Protein AF-A0A6S7JW34-F1 (afdb_monomer_lite)

Radius of gyration: 23.97 Å; chains: 1; bounding box: 71×21×59 Å

Structure (mmCIF, N/CA/C/O backbone):
data_AF-A0A6S7JW34-F1
#
_entry.id   AF-A0A6S7JW34-F1
#
loop_
_atom_site.group_PDB
_atom_site.id
_atom_site.type_symbol
_atom_site.label_atom_id
_atom_site.label_alt_id
_atom_site.label_comp_id
_atom_site.label_asym_id
_atom_site.label_entity_id
_atom_site.label_seq_id
_atom_site.pdbx_PDB_ins_code
_atom_site.Cartn_x
_atom_site.Cartn_y
_atom_site.Cartn_z
_atom_site.occupancy
_atom_site.B_iso_or_equiv
_atom_site.auth_seq_id
_atom_site.auth_comp_id
_atom_site.auth_asym_id
_atom_site.auth_atom_id
_atom_site.pdbx_PDB_model_num
ATOM 1 N N . MET A 1 1 ? -1.334 -1.371 9.160 1.00 90.12 1 MET A N 1
ATOM 2 C CA . MET A 1 1 ? -0.553 -2.193 8.204 1.00 90.12 1 MET A CA 1
ATOM 3 C C . MET A 1 1 ? -1.194 -2.102 6.829 1.00 90.12 1 MET A C 1
ATOM 5 O O . MET A 1 1 ? -2.414 -2.113 6.741 1.00 90.12 1 MET A O 1
ATOM 9 N N . LEU A 1 2 ? -0.373 -2.019 5.786 1.00 93.88 2 LEU A N 1
ATOM 10 C CA . LEU A 1 2 ? -0.777 -2.019 4.384 1.00 93.88 2 LEU A CA 1
ATOM 11 C C . LEU A 1 2 ? -0.103 -3.203 3.688 1.00 93.88 2 LEU A C 1
ATOM 13 O O . LEU A 1 2 ? 1.089 -3.439 3.917 1.00 93.88 2 LEU A O 1
ATOM 17 N N . ARG A 1 3 ? -0.833 -3.949 2.858 1.00 94.56 3 ARG A N 1
ATOM 18 C CA . ARG A 1 3 ? -0.273 -5.091 2.132 1.00 94.56 3 ARG A CA 1
ATOM 19 C C . ARG A 1 3 ? -0.823 -5.210 0.712 1.00 94.56 3 ARG A C 1
ATOM 21 O O . ARG A 1 3 ? -2.025 -5.143 0.513 1.00 94.56 3 ARG A O 1
ATOM 28 N N . VAL A 1 4 ? 0.059 -5.456 -0.253 1.00 94.88 4 VAL A N 1
ATOM 29 C CA . VAL A 1 4 ? -0.261 -5.782 -1.649 1.00 94.88 4 VAL A CA 1
ATOM 30 C C . VAL A 1 4 ? 0.515 -7.039 -2.028 1.00 94.88 4 VAL A C 1
ATOM 32 O O . VAL A 1 4 ? 1.732 -6.999 -2.176 1.00 94.88 4 VAL A O 1
ATOM 35 N N . ARG A 1 5 ? -0.159 -8.187 -2.154 1.00 90.62 5 ARG A N 1
ATOM 36 C CA . ARG A 1 5 ? 0.526 -9.489 -2.315 1.00 90.62 5 ARG A CA 1
ATOM 37 C C . ARG A 1 5 ? 1.302 -9.633 -3.623 1.00 90.62 5 ARG A C 1
ATOM 39 O O . ARG A 1 5 ? 2.277 -10.372 -3.657 1.00 90.62 5 ARG A O 1
ATOM 46 N N . SER A 1 6 ? 0.860 -8.955 -4.677 1.00 89.19 6 SER A N 1
ATOM 47 C CA . SER A 1 6 ? 1.497 -8.967 -5.997 1.00 89.19 6 SER A CA 1
ATOM 48 C C . SER A 1 6 ? 2.767 -8.114 -6.069 1.00 89.19 6 SER A C 1
ATOM 50 O O . SER A 1 6 ? 3.511 -8.228 -7.041 1.00 89.19 6 SER A O 1
ATOM 52 N N . SER A 1 7 ? 3.014 -7.271 -5.064 1.00 91.31 7 SER A N 1
ATOM 53 C CA . SER A 1 7 ? 4.083 -6.277 -5.067 1.00 91.31 7 SER A CA 1
ATOM 54 C C . SER A 1 7 ? 5.370 -6.819 -4.430 1.00 91.31 7 SER A C 1
ATOM 56 O O . SER A 1 7 ? 5.283 -7.511 -3.416 1.00 91.31 7 SER A O 1
ATOM 58 N N . PRO A 1 8 ? 6.573 -6.490 -4.943 1.00 88.25 8 PRO A N 1
ATOM 59 C CA . PRO A 1 8 ? 7.836 -6.896 -4.319 1.00 88.25 8 PRO A CA 1
ATOM 60 C C . PRO A 1 8 ? 7.998 -6.321 -2.906 1.00 88.25 8 PRO A C 1
ATOM 62 O O . PRO A 1 8 ? 8.482 -7.003 -2.005 1.00 88.25 8 PRO A O 1
ATOM 65 N N . ASN A 1 9 ? 7.517 -5.100 -2.663 1.00 90.62 9 ASN A N 1
ATOM 66 C CA . ASN A 1 9 ? 7.449 -4.503 -1.333 1.00 90.62 9 ASN A CA 1
ATOM 67 C C . ASN A 1 9 ? 6.078 -4.753 -0.691 1.00 90.62 9 ASN A C 1
ATOM 69 O O . ASN A 1 9 ? 5.370 -3.834 -0.279 1.00 90.62 9 ASN A O 1
ATOM 73 N N . ALA A 1 10 ? 5.719 -6.037 -0.606 1.00 90.12 10 ALA A N 1
ATOM 74 C CA . ALA A 1 10 ? 4.363 -6.505 -0.352 1.00 90.12 10 ALA A CA 1
ATOM 75 C C . ALA A 1 10 ? 3.720 -5.988 0.936 1.00 90.12 10 ALA A C 1
ATOM 77 O O . ALA A 1 10 ? 2.500 -5.958 1.010 1.00 90.12 10 ALA A O 1
ATOM 78 N N . LYS A 1 11 ? 4.483 -5.633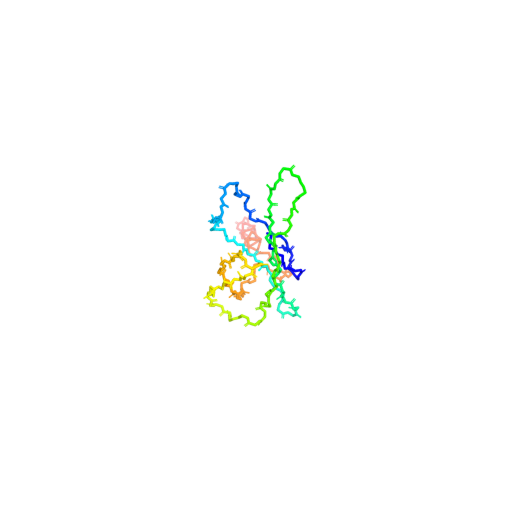 1.974 1.00 93.81 11 LYS A N 1
ATOM 79 C CA . LYS A 1 11 ? 3.952 -5.270 3.295 1.00 93.81 11 LYS A CA 1
ATOM 80 C C . LYS A 1 11 ? 4.676 -4.051 3.848 1.00 93.81 11 LYS A C 1
ATOM 82 O O . LYS A 1 11 ? 5.894 -4.056 3.970 1.00 93.81 11 LYS A O 1
ATOM 87 N N . GLN A 1 12 ? 3.907 -3.045 4.247 1.00 95.00 12 GLN A N 1
ATOM 88 C CA . GLN A 1 12 ? 4.390 -1.822 4.886 1.00 95.00 12 GLN A CA 1
ATOM 89 C C . GLN A 1 12 ? 3.546 -1.516 6.133 1.00 95.00 12 GLN A C 1
ATOM 91 O O . GLN A 1 12 ? 2.412 -1.987 6.289 1.00 95.00 12 GLN A O 1
ATOM 96 N N . ARG A 1 13 ? 4.108 -0.772 7.084 1.00 92.94 13 ARG A N 1
ATOM 97 C CA . ARG A 1 13 ? 3.434 -0.395 8.332 1.00 92.94 13 ARG A CA 1
ATOM 98 C C . ARG A 1 13 ? 3.664 1.082 8.604 1.00 92.94 13 ARG A C 1
ATOM 100 O O . ARG A 1 13 ? 4.738 1.593 8.321 1.00 92.94 13 ARG A O 1
ATOM 107 N N . THR A 1 14 ? 2.637 1.717 9.150 1.00 91.62 14 THR A N 1
ATOM 108 C CA . THR A 1 14 ? 2.715 3.079 9.665 1.00 91.62 14 THR A CA 1
ATOM 109 C C . THR A 1 14 ? 3.480 3.124 10.976 1.00 91.62 14 THR A C 1
ATOM 111 O O . THR A 1 14 ? 3.609 2.099 11.656 1.00 91.62 14 THR A O 1
ATOM 114 N N . THR A 1 15 ? 3.934 4.314 11.364 1.00 90.06 15 THR A N 1
ATOM 115 C CA . THR A 1 15 ? 4.424 4.535 12.727 1.00 90.06 15 THR A CA 1
ATOM 116 C C . THR A 1 15 ? 3.326 4.239 13.750 1.00 90.06 15 THR A C 1
ATOM 118 O O . THR A 1 15 ? 2.134 4.436 13.497 1.00 90.06 15 THR A O 1
ATOM 121 N N . THR A 1 16 ? 3.702 3.733 14.921 1.00 87.19 16 THR A N 1
ATOM 122 C CA . THR A 1 16 ? 2.758 3.620 16.038 1.00 87.19 16 THR A CA 1
ATOM 123 C C . THR A 1 16 ? 2.555 5.008 16.643 1.00 87.19 16 THR A C 1
ATOM 125 O O . THR A 1 16 ? 3.528 5.700 16.942 1.00 87.19 16 THR A O 1
ATOM 128 N N . LYS A 1 17 ? 1.297 5.409 16.833 1.00 84.81 17 LYS A N 1
ATOM 129 C CA . LYS A 1 17 ? 0.921 6.573 17.639 1.00 84.81 17 LYS A CA 1
ATOM 130 C C . LYS A 1 17 ? 0.256 6.046 18.906 1.00 84.81 17 LYS A C 1
ATOM 132 O O . LYS A 1 17 ? -0.735 5.338 18.791 1.00 84.81 17 LYS A O 1
ATOM 137 N N . GLY A 1 18 ? 0.863 6.310 20.060 1.00 80.69 18 GLY A N 1
ATOM 138 C CA . GLY A 1 18 ? 0.285 5.959 21.358 1.00 80.69 18 GLY A CA 1
ATOM 139 C C . GLY A 1 18 ? -0.713 7.021 21.811 1.00 80.69 18 GLY A C 1
ATOM 140 O O . GLY A 1 18 ? -0.549 8.189 21.458 1.00 80.69 18 GLY A O 1
ATOM 141 N N . ASP A 1 19 ? -1.718 6.594 22.575 1.00 76.88 19 ASP A N 1
ATOM 142 C CA . ASP A 1 19 ? -2.671 7.452 23.293 1.00 76.88 19 ASP A CA 1
ATOM 143 C C . ASP A 1 19 ? -3.416 8.493 22.433 1.00 76.88 19 ASP A C 1
ATOM 145 O O . ASP A 1 19 ? -3.739 9.587 22.896 1.00 76.88 19 ASP A O 1
ATOM 149 N N . ASP A 1 20 ? -3.722 8.166 21.172 1.00 80.31 20 ASP A N 1
ATOM 150 C CA . ASP A 1 20 ? -4.508 9.028 20.282 1.00 80.31 20 ASP A CA 1
ATOM 151 C C . ASP A 1 20 ? -5.685 8.258 19.670 1.00 80.31 20 ASP A C 1
ATOM 153 O O . ASP A 1 20 ? -5.504 7.271 18.958 1.00 80.31 20 ASP A O 1
ATOM 157 N N . VAL A 1 21 ? -6.904 8.740 19.926 1.00 80.00 21 VAL A N 1
ATOM 158 C CA . VAL A 1 21 ? -8.159 8.184 19.388 1.00 80.00 21 VAL A CA 1
ATOM 159 C C . VAL A 1 21 ? -8.448 8.630 17.951 1.00 80.00 21 VAL A C 1
ATOM 161 O O . VAL A 1 21 ? -9.287 8.037 17.275 1.00 80.00 21 VAL A O 1
ATOM 164 N N . ASN A 1 22 ? -7.765 9.669 17.460 1.00 85.56 22 ASN A N 1
ATOM 165 C CA . ASN A 1 22 ? -7.867 10.174 16.091 1.00 85.56 22 ASN A CA 1
ATOM 166 C C . ASN A 1 22 ? -6.475 10.343 15.450 1.00 85.56 22 ASN A C 1
ATOM 168 O O . ASN A 1 22 ? -6.149 11.436 14.961 1.00 85.56 22 ASN A O 1
ATOM 172 N N . PRO A 1 23 ? -5.669 9.266 15.392 1.00 87.94 23 PRO A N 1
ATOM 173 C CA . PRO A 1 23 ? -4.280 9.341 14.972 1.00 87.94 23 PRO A CA 1
ATOM 174 C C . PRO A 1 23 ? -4.156 9.848 13.537 1.00 87.94 23 PRO A C 1
ATOM 176 O O . PRO A 1 23 ? -4.834 9.396 12.607 1.00 87.94 23 PRO A O 1
ATOM 179 N N . ARG A 1 24 ? -3.233 10.790 13.341 1.00 89.94 24 ARG A N 1
ATOM 180 C CA . ARG A 1 24 ? -2.859 11.310 12.022 1.00 89.94 24 ARG A CA 1
ATOM 181 C C . ARG A 1 24 ? -1.437 10.893 11.689 1.00 89.94 24 ARG A C 1
ATOM 183 O O . ARG A 1 24 ? -0.479 11.458 12.206 1.00 89.94 24 ARG A O 1
ATOM 190 N N . TRP A 1 25 ? -1.308 9.923 10.790 1.00 91.19 25 TRP A N 1
ATOM 191 C CA . TRP A 1 25 ? 0.003 9.470 10.320 1.00 91.19 25 TRP A CA 1
ATOM 192 C C . TRP A 1 25 ? 0.619 10.423 9.299 1.00 91.19 25 TRP A C 1
ATOM 194 O O . TRP A 1 25 ? 1.789 10.759 9.413 1.00 91.19 25 TRP A O 1
ATOM 204 N N . ASN A 1 26 ? -0.166 10.886 8.319 1.00 91.44 26 ASN A N 1
ATOM 205 C CA . ASN A 1 26 ? 0.328 11.681 7.183 1.00 91.44 26 ASN A CA 1
ATOM 206 C C . ASN A 1 26 ? 1.520 11.027 6.448 1.00 91.44 26 ASN A C 1
ATOM 208 O O . ASN A 1 26 ? 2.356 11.709 5.862 1.00 91.44 26 ASN A O 1
ATOM 212 N N . GLU A 1 27 ? 1.581 9.695 6.464 1.00 93.75 27 GLU A N 1
ATOM 213 C CA . GLU A 1 27 ? 2.633 8.907 5.827 1.00 93.75 27 GLU A CA 1
ATOM 214 C C . GLU A 1 27 ? 2.229 8.506 4.405 1.00 93.75 27 GLU A C 1
ATOM 216 O O . GLU A 1 27 ? 1.055 8.257 4.118 1.00 93.75 27 GLU A O 1
ATOM 221 N N . THR A 1 28 ? 3.214 8.436 3.507 1.00 93.69 28 THR A N 1
ATOM 222 C CA . THR A 1 28 ? 3.016 8.009 2.118 1.00 93.69 28 THR A CA 1
ATOM 223 C C . THR A 1 28 ? 3.769 6.715 1.866 1.00 93.69 28 THR A C 1
ATOM 225 O O . THR A 1 28 ? 4.971 6.636 2.100 1.00 93.69 28 THR A O 1
ATOM 228 N N . PHE A 1 29 ? 3.062 5.723 1.331 1.00 94.06 29 PHE A N 1
ATOM 229 C CA . PHE A 1 29 ? 3.622 4.432 0.951 1.00 94.06 29 PHE A CA 1
ATOM 230 C C . PHE A 1 29 ? 3.536 4.270 -0.560 1.00 94.06 29 PHE A C 1
ATOM 232 O O . PHE A 1 29 ? 2.527 4.628 -1.170 1.00 94.06 29 PHE A O 1
ATOM 239 N N . LYS A 1 30 ? 4.585 3.712 -1.160 1.00 93.25 30 LYS A N 1
ATOM 240 C CA . LYS A 1 30 ? 4.620 3.366 -2.584 1.00 93.25 30 LYS A CA 1
ATOM 241 C C . LYS A 1 30 ? 4.627 1.854 -2.721 1.00 93.25 30 LYS A C 1
ATOM 243 O O . LYS A 1 30 ? 5.344 1.199 -1.974 1.00 93.25 30 LYS A O 1
ATOM 248 N N . PHE A 1 31 ? 3.863 1.311 -3.657 1.00 92.81 31 PHE A N 1
ATOM 249 C CA . PHE A 1 31 ? 3.875 -0.109 -4.005 1.00 92.81 31 PHE A CA 1
ATOM 250 C C . PHE A 1 31 ? 4.097 -0.237 -5.505 1.00 92.81 31 PHE A C 1
ATOM 252 O O . PHE A 1 31 ? 3.488 0.505 -6.275 1.00 92.81 31 PHE A O 1
ATOM 259 N N . TYR A 1 32 ? 4.946 -1.176 -5.912 1.00 91.12 32 TYR A N 1
ATOM 260 C CA . TYR A 1 32 ? 5.122 -1.501 -7.325 1.00 91.12 32 TYR A CA 1
ATOM 261 C C . TYR A 1 32 ? 4.089 -2.549 -7.725 1.00 91.12 32 TYR A C 1
ATOM 263 O O . TYR A 1 32 ? 4.022 -3.614 -7.110 1.00 91.12 32 TYR A O 1
ATOM 271 N N . LEU A 1 33 ? 3.258 -2.233 -8.710 1.00 90.62 33 LEU A N 1
ATOM 272 C CA . LEU A 1 33 ? 2.150 -3.085 -9.133 1.00 90.62 33 LEU A CA 1
ATOM 273 C C . LEU A 1 33 ? 2.501 -3.776 -10.445 1.00 90.62 33 LEU A C 1
ATOM 275 O O . LEU A 1 33 ? 3.147 -3.181 -11.306 1.00 90.62 33 LEU A O 1
ATOM 279 N N . ASN A 1 34 ? 2.061 -5.023 -10.594 1.00 87.62 34 ASN A N 1
ATOM 280 C CA . ASN A 1 34 ? 2.168 -5.732 -11.861 1.00 87.62 34 ASN A CA 1
ATOM 281 C C . ASN A 1 34 ? 0.810 -5.630 -12.582 1.00 87.62 34 ASN A C 1
ATOM 283 O O . ASN A 1 34 ? -0.172 -6.133 -12.033 1.00 87.62 34 ASN A O 1
ATOM 287 N N . PRO A 1 35 ? 0.734 -5.012 -13.776 1.00 84.81 35 PRO A N 1
ATOM 288 C CA . PRO A 1 35 ? -0.525 -4.833 -14.501 1.00 84.81 35 PRO A CA 1
ATOM 289 C C . PRO A 1 35 ? -1.157 -6.148 -14.988 1.00 84.81 35 PRO A C 1
ATOM 291 O O . PRO A 1 35 ? -2.346 -6.175 -15.276 1.00 84.81 35 PRO A O 1
ATOM 294 N N . GLU A 1 36 ? -0.397 -7.242 -15.067 1.00 87.12 36 GLU A N 1
ATOM 295 C CA . GLU A 1 36 ? -0.901 -8.558 -15.491 1.00 87.12 36 GLU A CA 1
ATOM 296 C C . GLU A 1 36 ? 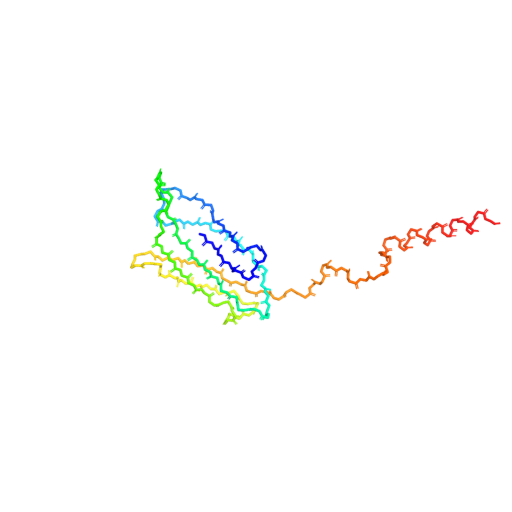-1.531 -9.361 -14.345 1.00 87.12 36 GLU A C 1
ATOM 298 O O . GLU A 1 36 ? -2.153 -10.401 -14.567 1.00 87.12 36 GLU A O 1
ATOM 303 N N . LYS A 1 37 ? -1.346 -8.919 -13.097 1.00 88.88 37 LYS A N 1
ATOM 304 C CA . LYS A 1 37 ? -1.864 -9.593 -11.904 1.00 88.88 37 LYS A CA 1
ATOM 305 C C . LYS A 1 37 ? -2.948 -8.750 -11.263 1.00 88.88 37 LYS A C 1
ATOM 307 O O . LYS A 1 37 ? -2.859 -7.530 -11.263 1.00 88.88 37 LYS A O 1
ATOM 312 N N . LYS A 1 38 ? -3.901 -9.414 -10.607 1.00 90.81 38 LYS A N 1
ATOM 313 C CA . LYS A 1 38 ? -4.887 -8.717 -9.785 1.00 90.81 38 LYS A CA 1
ATOM 314 C C . LYS A 1 38 ? -4.207 -8.043 -8.592 1.00 90.81 38 LYS A C 1
ATOM 316 O O . LYS A 1 38 ? -3.602 -8.732 -7.762 1.00 90.81 38 LYS A O 1
ATOM 321 N N . ASN A 1 39 ? -4.315 -6.721 -8.484 1.00 93.31 39 ASN A N 1
ATOM 322 C CA . ASN A 1 39 ? -3.691 -5.961 -7.403 1.00 93.31 39 ASN A CA 1
ATOM 323 C C . ASN A 1 39 ? -4.730 -5.571 -6.346 1.00 93.31 39 ASN A C 1
ATOM 325 O O . ASN A 1 39 ? -5.576 -4.708 -6.565 1.00 93.31 39 ASN A O 1
ATOM 329 N N . ILE A 1 40 ? -4.636 -6.187 -5.165 1.00 94.81 40 ILE A N 1
ATOM 330 C CA . ILE A 1 40 ? -5.512 -5.892 -4.023 1.00 94.81 40 ILE A CA 1
ATOM 331 C C . ILE A 1 40 ? -4.674 -5.287 -2.900 1.00 94.81 40 ILE A C 1
ATOM 333 O O . ILE A 1 40 ? -3.670 -5.871 -2.482 1.00 94.81 40 ILE A O 1
ATOM 337 N N . LEU A 1 41 ? -5.098 -4.124 -2.409 1.00 94.56 41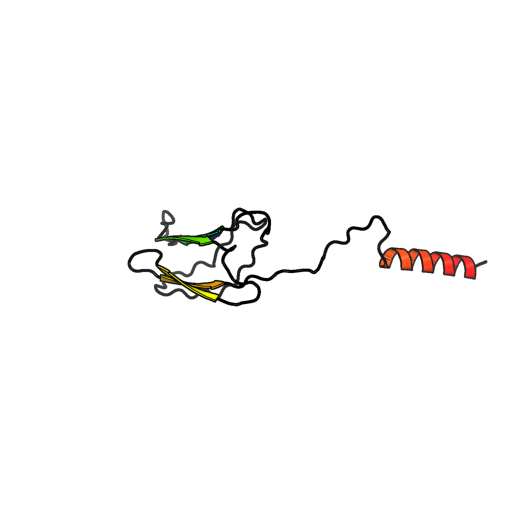 LEU A N 1
ATOM 338 C CA . LEU A 1 41 ? -4.565 -3.496 -1.207 1.00 94.56 41 LEU A CA 1
ATOM 339 C C . LEU A 1 41 ? -5.375 -3.951 0.011 1.00 94.56 41 LEU A C 1
ATOM 341 O O . LEU A 1 41 ? -6.512 -3.530 0.204 1.00 94.56 41 LEU A O 1
ATOM 345 N N . GLU A 1 42 ? -4.758 -4.776 0.849 1.00 94.62 42 GLU A N 1
ATOM 346 C CA . GLU A 1 42 ? -5.250 -5.146 2.174 1.00 94.62 42 GLU A CA 1
ATOM 347 C C . GLU A 1 42 ? -4.828 -4.063 3.187 1.00 94.62 42 GLU A C 1
ATOM 349 O O . GLU A 1 42 ? -3.637 -3.806 3.414 1.00 94.62 42 GLU A O 1
ATOM 354 N N . LEU A 1 43 ? -5.806 -3.431 3.827 1.00 92.88 43 LEU A N 1
ATOM 355 C CA . LEU A 1 43 ? -5.628 -2.513 4.944 1.00 92.88 43 LEU A CA 1
ATOM 356 C C . LEU A 1 43 ? -5.986 -3.225 6.238 1.00 92.88 43 LEU A C 1
ATOM 358 O O . LEU A 1 43 ? -7.060 -3.800 6.367 1.00 92.88 43 LEU A O 1
ATOM 362 N N . VAL A 1 44 ? -5.098 -3.150 7.223 1.00 90.88 44 VAL A N 1
ATOM 363 C CA . VAL A 1 44 ? -5.338 -3.719 8.551 1.00 90.88 44 VAL A CA 1
ATOM 364 C C . VAL A 1 44 ? -4.998 -2.676 9.598 1.00 90.88 44 VAL A C 1
ATOM 366 O O . VAL A 1 44 ? -3.843 -2.249 9.693 1.00 90.88 44 VAL A O 1
ATOM 369 N N . MET A 1 45 ? -5.988 -2.267 10.385 1.00 89.25 45 MET A N 1
ATOM 370 C CA . MET A 1 45 ? -5.769 -1.424 11.556 1.00 89.25 45 MET A CA 1
ATOM 371 C C . MET A 1 45 ? -5.470 -2.321 12.755 1.00 89.25 45 MET A C 1
ATOM 373 O O . MET A 1 45 ? -6.153 -3.318 12.975 1.00 89.25 45 MET A O 1
ATOM 377 N N . MET A 1 46 ? -4.404 -1.993 13.472 1.00 86.50 46 MET A N 1
ATOM 378 C CA . MET A 1 46 ? -3.916 -2.744 14.626 1.00 86.50 46 MET A CA 1
ATOM 379 C C . MET A 1 46 ? -3.855 -1.772 15.791 1.00 86.50 46 MET A C 1
ATOM 381 O O . MET A 1 46 ? -3.379 -0.650 15.587 1.00 86.50 46 MET A O 1
ATOM 385 N N . ASP A 1 47 ? -4.337 -2.204 16.948 1.00 80.88 47 ASP A N 1
ATOM 386 C CA . ASP A 1 47 ? -4.061 -1.528 18.206 1.00 80.88 47 ASP A CA 1
ATOM 387 C C . ASP A 1 47 ? -2.778 -2.112 18.795 1.00 80.88 47 ASP A C 1
ATOM 389 O O . ASP A 1 47 ? -2.538 -3.317 18.683 1.00 80.88 47 ASP A O 1
ATOM 393 N N . LYS A 1 48 ? -1.920 -1.252 19.337 1.00 71.50 48 LYS A N 1
ATOM 394 C CA . LYS A 1 48 ? -0.644 -1.672 19.914 1.00 71.50 48 LYS A CA 1
ATOM 395 C C . LYS A 1 48 ? -0.716 -1.495 21.420 1.00 71.50 48 LYS A C 1
ATOM 397 O O . LYS A 1 48 ? -0.103 -0.581 21.968 1.00 71.50 48 LYS A O 1
ATOM 402 N N . ASP A 1 49 ? -1.445 -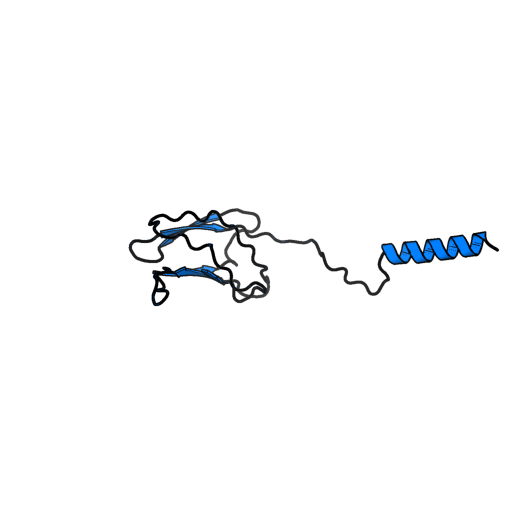2.395 22.059 1.00 69.69 49 ASP A N 1
ATOM 403 C CA . ASP A 1 49 ? -1.419 -2.541 23.507 1.00 69.69 49 ASP A CA 1
ATOM 404 C C . ASP A 1 49 ? -0.190 -3.349 23.943 1.00 69.69 49 ASP A C 1
ATOM 406 O O . ASP A 1 49 ? 0.429 -4.071 23.163 1.00 69.69 49 ASP A O 1
ATOM 410 N N . VAL A 1 50 ? 0.174 -3.258 25.224 1.00 53.12 50 VAL A N 1
ATOM 411 C CA . VAL A 1 50 ? 1.339 -3.944 25.828 1.00 53.12 50 VAL A CA 1
ATOM 412 C C . VAL A 1 50 ? 1.186 -5.492 25.835 1.00 53.12 50 VAL A C 1
ATOM 414 O O . VAL A 1 50 ? 2.048 -6.205 26.344 1.00 53.12 50 VAL A O 1
ATOM 417 N N . GLY A 1 51 ? 0.106 -6.029 25.249 1.00 65.12 51 GLY A N 1
ATOM 418 C CA . GLY A 1 51 ? -0.232 -7.453 25.145 1.00 65.12 51 GLY A CA 1
ATOM 419 C C . GLY A 1 51 ? -0.269 -7.992 23.703 1.00 65.12 51 GLY A C 1
ATOM 420 O O . GLY A 1 51 ? 0.661 -7.793 22.925 1.00 65.12 51 GLY A O 1
ATOM 421 N N . LEU A 1 52 ? -1.319 -8.750 23.358 1.00 58.81 52 LEU A N 1
ATOM 422 C CA . LEU A 1 52 ? -1.563 -9.224 21.988 1.00 58.81 52 LEU A CA 1
ATOM 423 C C . LEU A 1 52 ? -1.995 -8.036 21.116 1.00 58.81 52 LEU A C 1
ATOM 425 O O . LEU A 1 52 ? -2.981 -7.385 21.438 1.00 58.81 52 LEU A O 1
ATOM 429 N N . ASP A 1 53 ? -1.269 -7.772 20.023 1.00 63.94 53 ASP A N 1
ATOM 430 C CA . ASP A 1 53 ? -1.671 -6.800 18.994 1.00 63.94 53 ASP A CA 1
ATOM 431 C C . ASP A 1 53 ? -3.061 -7.189 18.442 1.00 63.94 53 ASP A C 1
ATOM 433 O O . ASP A 1 53 ? -3.177 -8.042 17.548 1.00 63.94 53 ASP A O 1
ATOM 437 N N . ASP A 1 54 ? -4.122 -6.566 18.953 1.00 74.31 54 ASP A N 1
ATOM 438 C CA . ASP A 1 54 ? -5.485 -6.837 18.515 1.00 74.31 54 ASP A CA 1
ATOM 439 C C . ASP A 1 54 ? -5.772 -6.124 17.188 1.00 74.31 54 ASP A C 1
ATOM 441 O O . ASP A 1 54 ? -5.493 -4.941 16.958 1.00 74.31 54 ASP A O 1
ATOM 445 N N . THR A 1 55 ? -6.327 -6.878 16.237 1.00 83.00 55 THR A N 1
ATOM 446 C CA . THR A 1 55 ? -6.734 -6.309 14.952 1.00 83.00 55 THR A CA 1
ATOM 447 C C . THR A 1 55 ? -8.078 -5.602 15.110 1.00 83.00 55 THR A C 1
ATOM 449 O O . THR A 1 55 ? -9.105 -6.259 15.240 1.00 83.00 55 THR A O 1
ATOM 452 N N . VAL A 1 56 ? -8.081 -4.273 14.997 1.00 84.81 56 VAL A N 1
ATOM 453 C CA . VAL A 1 56 ? -9.292 -3.434 15.077 1.00 84.81 56 VAL A CA 1
ATOM 454 C C . VAL A 1 56 ? -10.238 -3.680 13.899 1.00 84.81 56 VAL A C 1
ATOM 456 O O . VAL A 1 56 ? -11.459 -3.648 14.052 1.00 84.81 56 VAL A O 1
ATOM 459 N N . GLY A 1 57 ? -9.681 -3.900 12.707 1.00 86.75 57 GLY A N 1
ATOM 460 C CA . GLY A 1 57 ? -10.459 -4.159 11.501 1.00 86.75 57 GLY A CA 1
ATOM 461 C C . GLY A 1 57 ? -9.595 -4.335 10.258 1.00 86.75 57 GLY A C 1
ATOM 462 O O . GLY A 1 57 ? -8.396 -4.024 10.253 1.00 86.75 57 GLY A O 1
ATOM 463 N N . ARG A 1 58 ? -10.216 -4.863 9.201 1.00 90.50 58 ARG A N 1
ATOM 464 C CA . ARG A 1 58 ? -9.577 -5.148 7.914 1.00 90.50 58 ARG A CA 1
ATOM 465 C C . ARG A 1 58 ? -10.472 -4.695 6.775 1.00 90.50 58 ARG A C 1
ATOM 467 O O . ARG A 1 58 ? -11.678 -4.869 6.854 1.00 90.50 58 ARG A O 1
ATOM 474 N N . GLU A 1 59 ? -9.863 -4.156 5.732 1.00 92.31 59 GLU A N 1
ATOM 475 C CA . GLU A 1 59 ? -10.541 -3.732 4.509 1.00 92.31 59 GLU A CA 1
ATOM 476 C C . GLU A 1 59 ? -9.694 -4.085 3.290 1.00 92.31 59 GLU A C 1
ATOM 478 O O . GLU A 1 59 ? -8.465 -4.034 3.348 1.00 92.31 59 GLU A O 1
ATOM 483 N N . GLU A 1 60 ? -10.344 -4.429 2.183 1.00 93.25 60 GLU A N 1
ATOM 484 C CA . GLU A 1 60 ? -9.680 -4.786 0.928 1.00 93.25 60 GLU A CA 1
ATOM 485 C C . GLU A 1 60 ? -10.107 -3.836 -0.186 1.00 93.25 60 GLU A C 1
ATOM 487 O O . GLU A 1 60 ? -11.279 -3.493 -0.342 1.00 93.25 60 GLU A O 1
ATOM 492 N N . ILE A 1 61 ? -9.134 -3.384 -0.972 1.00 92.44 61 ILE A N 1
ATOM 493 C CA . ILE A 1 61 ? -9.356 -2.416 -2.040 1.00 92.44 61 ILE A CA 1
ATOM 494 C C . ILE A 1 61 ? -8.795 -2.985 -3.327 1.00 92.44 61 ILE A C 1
ATOM 496 O O . ILE A 1 61 ? -7.592 -3.219 -3.435 1.00 92.44 61 ILE A O 1
ATOM 500 N N . ASP A 1 62 ? -9.669 -3.152 -4.313 1.00 92.75 62 ASP A N 1
ATOM 501 C CA . ASP A 1 62 ? -9.260 -3.467 -5.674 1.00 92.75 62 ASP A CA 1
ATOM 502 C C . ASP A 1 62 ? -8.606 -2.230 -6.307 1.00 92.75 62 ASP A C 1
ATOM 504 O O . ASP A 1 62 ? -9.233 -1.170 -6.421 1.00 92.75 62 ASP A O 1
ATOM 508 N N . ILE A 1 63 ? -7.320 -2.340 -6.641 1.00 91.88 63 ILE A N 1
ATOM 509 C CA . ILE A 1 63 ? -6.542 -1.242 -7.220 1.00 91.88 63 ILE A CA 1
ATOM 510 C C . ILE A 1 63 ? -6.797 -1.147 -8.726 1.00 91.88 63 ILE A C 1
ATOM 512 O O . ILE A 1 63 ? -6.742 -0.048 -9.279 1.00 91.88 63 ILE A O 1
ATOM 516 N N . ASP A 1 64 ? -7.138 -2.260 -9.376 1.00 87.44 64 ASP A N 1
ATOM 517 C CA . ASP A 1 64 ? -7.280 -2.335 -10.832 1.00 87.44 64 ASP A CA 1
ATOM 518 C C . ASP A 1 64 ? -8.491 -1.516 -11.325 1.00 87.44 64 ASP A C 1
ATOM 520 O O . ASP A 1 64 ? -8.520 -1.046 -12.460 1.00 87.44 64 ASP A O 1
ATOM 524 N N . GLY A 1 65 ? -9.472 -1.264 -10.448 1.00 85.88 65 GLY A N 1
ATOM 525 C CA . GLY A 1 65 ? -10.618 -0.389 -10.716 1.00 85.88 65 GLY A CA 1
ATOM 526 C C . GLY A 1 65 ? -10.365 1.112 -10.509 1.00 85.88 65 GLY A C 1
ATOM 527 O O . GLY A 1 65 ? -11.297 1.909 -10.649 1.00 85.88 65 GLY A O 1
ATOM 528 N N . LEU A 1 66 ? -9.154 1.530 -10.121 1.00 90.50 66 LEU A N 1
ATOM 529 C CA . LEU A 1 66 ? -8.856 2.933 -9.824 1.00 90.50 66 LEU A CA 1
ATOM 530 C C . LEU A 1 66 ? -8.317 3.684 -11.057 1.00 90.50 66 LEU A C 1
ATOM 532 O O . LEU A 1 66 ? -7.451 3.176 -11.766 1.00 90.50 66 LEU A O 1
ATOM 536 N N . PRO A 1 67 ? -8.754 4.935 -11.301 1.00 90.38 67 PRO A N 1
ATOM 537 C CA . PRO A 1 67 ? -8.214 5.762 -12.374 1.00 90.38 67 PRO A CA 1
ATOM 538 C C . PRO A 1 67 ? -6.725 6.075 -12.182 1.00 90.38 67 PRO A C 1
ATOM 540 O O . PRO A 1 67 ? -6.297 6.588 -11.143 1.00 90.38 67 PRO A O 1
ATOM 543 N N . VAL A 1 68 ? -5.952 5.843 -13.241 1.00 90.56 68 VAL A N 1
ATOM 544 C CA . VAL A 1 68 ? -4.525 6.175 -13.319 1.00 90.56 68 VAL A CA 1
ATOM 545 C C . VAL A 1 68 ? -4.338 7.699 -13.386 1.00 90.56 68 VAL A C 1
ATOM 547 O O . VAL A 1 68 ? -5.160 8.419 -13.951 1.00 90.56 68 VAL A O 1
ATOM 550 N N . LYS A 1 69 ? -3.260 8.209 -12.778 1.00 90.44 69 LYS A N 1
ATOM 551 C CA . LYS A 1 69 ? -2.879 9.633 -12.664 1.00 90.44 69 LYS A CA 1
ATOM 552 C C . LYS A 1 69 ? -3.899 10.523 -11.938 1.00 90.44 69 LYS A C 1
ATOM 554 O O . LYS A 1 69 ? -3.761 11.744 -11.942 1.00 90.44 69 LYS A O 1
ATOM 559 N N . LYS A 1 70 ? -4.891 9.943 -11.254 1.00 92.00 70 LYS A N 1
ATOM 560 C CA . LYS A 1 70 ? -5.881 10.686 -10.467 1.00 92.00 70 LYS A CA 1
ATOM 561 C C . LYS A 1 70 ? -5.763 10.355 -8.986 1.00 92.00 70 LYS A C 1
ATOM 563 O O . LYS A 1 70 ? -5.835 9.197 -8.586 1.00 92.00 70 LYS A O 1
ATOM 568 N N . LYS A 1 71 ? -5.632 11.393 -8.156 1.00 93.19 71 LYS A N 1
ATOM 569 C CA . LYS A 1 71 ? -5.656 11.243 -6.699 1.00 93.19 71 LYS A CA 1
ATOM 570 C C . LYS A 1 71 ? -7.097 11.064 -6.225 1.00 93.19 71 LYS A C 1
ATOM 572 O O . LYS A 1 71 ? -7.957 11.897 -6.509 1.00 93.19 71 LYS A O 1
ATOM 577 N N . LEU A 1 72 ? -7.349 9.995 -5.484 1.00 93.38 72 LEU A N 1
ATOM 578 C CA . LEU A 1 72 ? -8.655 9.655 -4.932 1.00 93.38 72 LEU A CA 1
ATOM 579 C C . LEU A 1 72 ? -8.578 9.613 -3.419 1.00 93.38 72 LEU A C 1
ATOM 581 O O . LEU A 1 72 ? -7.709 8.962 -2.849 1.00 93.38 72 LEU A O 1
ATOM 585 N N . MET A 1 73 ? -9.515 10.279 -2.764 1.00 93.81 73 MET A N 1
ATOM 586 C CA . MET A 1 73 ? -9.622 10.272 -1.315 1.00 93.81 73 MET A CA 1
ATOM 587 C C . MET A 1 73 ? -10.806 9.398 -0.927 1.00 93.81 73 MET A C 1
ATOM 589 O O . MET A 1 73 ? -11.942 9.713 -1.276 1.00 93.81 73 MET A O 1
ATOM 593 N N . LYS A 1 74 ? -10.544 8.298 -0.223 1.00 91.62 74 LYS A N 1
ATOM 594 C CA . LYS A 1 74 ? -11.572 7.328 0.155 1.00 91.62 74 LYS A CA 1
ATOM 595 C C . LYS A 1 74 ? -11.576 7.125 1.664 1.00 91.62 74 LYS A C 1
ATOM 597 O O . LYS A 1 74 ? -10.528 7.122 2.313 1.00 91.62 74 LYS A O 1
ATOM 602 N N . LYS A 1 75 ? -12.783 7.026 2.217 1.00 92.38 75 LYS A N 1
ATOM 603 C CA . LYS A 1 75 ? -13.034 6.761 3.631 1.00 92.38 75 LYS A CA 1
ATOM 604 C C . LYS A 1 75 ? -13.566 5.337 3.756 1.00 92.38 75 LYS A C 1
ATOM 606 O O . LYS A 1 75 ? -14.494 4.973 3.042 1.00 92.38 75 LYS A O 1
ATOM 611 N N . PHE A 1 76 ? -12.964 4.568 4.646 1.00 90.00 76 PHE A N 1
ATOM 612 C CA . PHE A 1 76 ? -13.282 3.179 4.944 1.00 90.00 76 PHE A CA 1
ATOM 613 C C . PHE A 1 76 ? -13.791 3.084 6.377 1.00 90.00 76 PHE A C 1
ATOM 615 O O . PHE A 1 76 ? -13.300 3.807 7.243 1.00 90.00 76 PHE A O 1
ATOM 622 N N . PHE A 1 77 ? -14.765 2.218 6.630 1.00 87.81 77 PHE A N 1
ATOM 623 C CA . PHE A 1 77 ? -15.280 1.948 7.970 1.00 87.81 77 PHE A CA 1
ATOM 624 C C . PHE A 1 77 ? -14.779 0.568 8.382 1.00 87.81 77 PHE A C 1
ATOM 626 O O . PHE A 1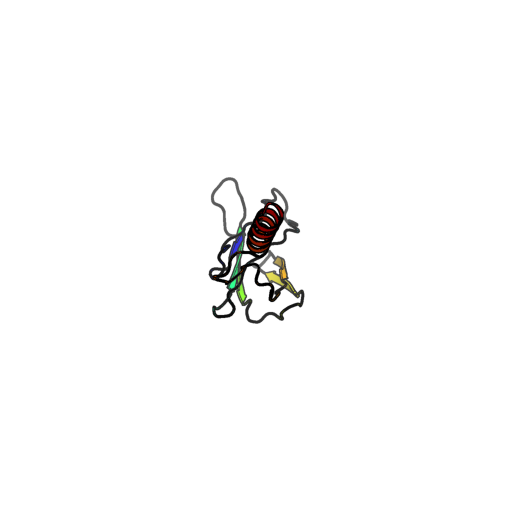 77 ? -15.276 -0.433 7.893 1.00 87.81 77 PHE A O 1
ATOM 633 N N . LEU A 1 78 ? -13.749 0.528 9.227 1.00 82.31 78 LEU A N 1
ATOM 634 C CA . LEU A 1 78 ? -13.075 -0.718 9.619 1.00 82.31 78 LEU A CA 1
ATOM 635 C C . LEU A 1 78 ? -13.922 -1.546 10.591 1.00 82.31 78 LEU A C 1
ATOM 637 O O . LEU A 1 78 ? -13.804 -2.766 10.645 1.00 82.31 78 LEU A O 1
ATOM 641 N N . ASN A 1 79 ? -14.752 -0.865 11.378 1.00 79.38 79 ASN A N 1
ATOM 642 C CA . ASN A 1 79 ? -15.760 -1.444 12.255 1.00 79.38 79 ASN A CA 1
ATOM 643 C C . ASN A 1 79 ? -16.933 -0.442 12.385 1.00 79.38 79 ASN A C 1
ATOM 645 O O . ASN A 1 79 ? -16.997 0.548 11.651 1.00 79.38 79 ASN A O 1
ATOM 649 N N . LYS A 1 80 ? -17.867 -0.670 13.319 1.00 78.25 80 LYS A N 1
ATOM 650 C CA . LYS A 1 80 ? -19.045 0.203 13.513 1.00 78.25 80 LYS A CA 1
ATOM 651 C C . LYS A 1 80 ? -18.709 1.633 13.974 1.00 78.25 80 LYS A C 1
ATOM 653 O O . LYS A 1 80 ? -19.546 2.516 13.816 1.00 78.25 80 LYS A O 1
ATOM 658 N N . THR A 1 81 ? -17.519 1.863 14.523 1.00 80.44 81 THR A N 1
ATOM 659 C CA . THR A 1 81 ? -17.152 3.107 15.224 1.00 80.44 81 THR A CA 1
ATOM 660 C C . THR A 1 81 ? -15.951 3.812 14.582 1.00 80.44 81 THR A C 1
ATOM 662 O O . THR A 1 81 ? -15.875 5.038 14.556 1.00 80.44 81 THR A O 1
ATOM 665 N N . THR A 1 82 ? -15.021 3.050 14.016 1.00 85.38 82 THR A N 1
ATOM 666 C CA . THR A 1 82 ? -13.714 3.495 13.546 1.00 85.38 82 THR A CA 1
ATOM 667 C C . THR A 1 82 ? -13.704 3.612 12.033 1.00 85.38 82 THR A C 1
ATOM 669 O O . THR A 1 82 ? -13.996 2.665 11.297 1.00 85.38 82 THR A O 1
ATOM 672 N N . SER A 1 83 ? -13.296 4.785 11.557 1.00 90.50 83 SER A N 1
ATOM 673 C CA . SER A 1 83 ? -13.163 5.059 10.132 1.00 90.50 83 SER A CA 1
ATOM 674 C C . SER A 1 83 ? -11.754 5.512 9.779 1.00 90.50 83 SER A C 1
ATOM 676 O O . SER A 1 83 ? -11.158 6.309 10.497 1.00 90.50 83 SER A O 1
ATOM 678 N N . LEU A 1 84 ? -11.245 5.042 8.646 1.00 90.75 84 LEU A N 1
ATOM 679 C CA . LEU A 1 84 ? -9.927 5.369 8.124 1.00 90.75 84 LEU A CA 1
ATOM 680 C C . LEU A 1 84 ? -10.067 6.139 6.815 1.00 90.75 84 LEU A C 1
ATOM 682 O O . LEU A 1 84 ? -10.764 5.716 5.896 1.00 90.75 84 LEU A O 1
ATOM 686 N N . LYS A 1 85 ? -9.381 7.274 6.712 1.00 92.88 85 LYS A N 1
ATOM 687 C CA . LYS A 1 85 ? -9.350 8.093 5.501 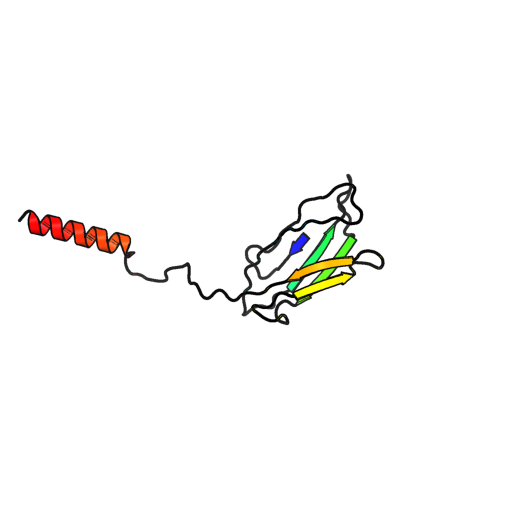1.00 92.88 85 LYS A CA 1
ATOM 688 C C . LYS A 1 85 ? -7.977 7.986 4.855 1.00 92.88 85 LYS A C 1
ATOM 690 O O . LYS A 1 85 ? -6.984 8.339 5.482 1.00 92.88 85 LYS A O 1
ATOM 695 N N . ILE A 1 86 ? -7.928 7.553 3.599 1.00 93.38 86 ILE A N 1
ATOM 696 C CA . ILE A 1 86 ? -6.683 7.444 2.832 1.00 93.38 86 ILE A CA 1
ATOM 697 C C . ILE A 1 86 ? -6.791 8.149 1.483 1.00 93.38 86 ILE A C 1
ATOM 699 O O . ILE A 1 86 ? -7.881 8.327 0.936 1.00 93.38 86 ILE A O 1
ATOM 703 N N . SER A 1 87 ? -5.640 8.559 0.953 1.00 94.12 87 SER A N 1
ATOM 704 C CA . SER A 1 87 ? -5.507 9.055 -0.416 1.00 94.12 87 SER A CA 1
ATOM 705 C C . SER A 1 87 ? -4.739 8.039 -1.253 1.00 94.12 87 SER A C 1
ATOM 707 O O . SER A 1 87 ? -3.643 7.643 -0.874 1.00 94.12 87 SER A O 1
ATOM 709 N N . LEU A 1 88 ? -5.305 7.645 -2.388 1.00 93.69 88 LEU A N 1
ATOM 710 C CA . LEU A 1 88 ? -4.746 6.688 -3.336 1.00 93.69 88 LEU A CA 1
ATOM 711 C C . LEU A 1 88 ? -4.384 7.427 -4.626 1.00 93.69 88 LEU A C 1
ATOM 713 O O . LEU A 1 88 ? -5.150 8.271 -5.092 1.00 93.69 88 LEU A O 1
ATOM 717 N N . LEU A 1 89 ? -3.223 7.124 -5.194 1.00 94.06 89 LEU A N 1
ATOM 718 C CA . LEU A 1 89 ? -2.772 7.637 -6.485 1.00 94.06 89 LEU A CA 1
ATOM 719 C C . LEU A 1 89 ? -2.046 6.502 -7.203 1.00 94.06 89 LEU A C 1
ATOM 721 O O . LEU A 1 89 ? -1.065 5.980 -6.680 1.00 94.06 89 LEU A O 1
ATOM 725 N N . VAL A 1 90 ? -2.530 6.139 -8.387 1.00 92.44 90 VAL A N 1
ATOM 726 C CA . VAL A 1 90 ? -1.891 5.145 -9.256 1.00 92.44 90 VAL A CA 1
ATOM 727 C C . VAL A 1 90 ? -1.170 5.887 -10.372 1.00 92.44 90 VAL A C 1
ATOM 729 O O . VAL A 1 90 ? -1.760 6.752 -11.015 1.00 92.44 90 VAL A O 1
ATOM 732 N N . THR A 1 91 ? 0.096 5.569 -10.614 1.00 90.06 91 THR A N 1
ATOM 733 C CA . THR A 1 91 ? 0.901 6.156 -11.692 1.00 90.06 91 THR A CA 1
ATOM 734 C C . THR A 1 91 ? 1.503 5.046 -12.540 1.00 90.06 91 THR A C 1
ATOM 736 O O . THR A 1 91 ? 2.002 4.068 -11.991 1.00 90.06 91 THR A O 1
ATOM 739 N N . SER A 1 92 ? 1.460 5.200 -13.864 1.00 84.69 92 SER A N 1
ATOM 740 C CA . SER A 1 92 ? 2.221 4.368 -14.795 1.00 84.69 92 SER A CA 1
ATOM 741 C C . SER A 1 92 ? 3.593 5.002 -14.994 1.00 84.69 92 SER A C 1
ATOM 743 O O . SER A 1 92 ? 3.671 6.154 -15.430 1.00 84.69 92 SER A O 1
ATOM 745 N N . ASP A 1 93 ? 4.646 4.275 -14.642 1.00 74.06 93 ASP A N 1
ATOM 746 C CA . ASP A 1 93 ? 6.012 4.703 -14.905 1.00 74.06 93 ASP A CA 1
ATOM 747 C C . ASP A 1 93 ? 6.490 4.041 -16.201 1.00 74.06 93 ASP A C 1
ATOM 749 O O . ASP A 1 93 ? 6.475 2.818 -16.324 1.00 74.06 93 ASP A O 1
ATOM 753 N N . GLU A 1 94 ? 6.822 4.855 -17.200 1.00 69.25 94 GLU A N 1
ATOM 754 C CA . GLU A 1 94 ? 7.358 4.382 -18.483 1.00 69.25 94 GLU A CA 1
ATOM 755 C C . GLU A 1 94 ? 8.890 4.465 -18.516 1.00 69.25 94 GLU A C 1
ATOM 757 O O . GLU A 1 94 ? 9.512 4.055 -19.501 1.00 69.25 94 GLU A O 1
ATOM 762 N N . THR A 1 95 ? 9.524 4.984 -17.457 1.00 66.81 95 THR A N 1
ATOM 763 C CA . THR A 1 95 ? 10.974 5.127 -17.418 1.00 66.81 95 THR A CA 1
ATOM 764 C C . THR A 1 95 ? 11.597 3.764 -17.144 1.00 66.81 95 THR A C 1
ATOM 766 O O . THR A 1 95 ? 11.446 3.149 -16.090 1.00 66.81 95 THR A O 1
ATOM 769 N N . ARG A 1 96 ? 12.279 3.227 -18.156 1.00 61.41 96 ARG A N 1
ATOM 770 C CA . ARG A 1 96 ? 13.085 2.020 -17.993 1.00 61.41 96 ARG A CA 1
ATOM 771 C C . ARG A 1 96 ? 14.387 2.436 -17.324 1.00 61.41 96 ARG A C 1
ATOM 773 O O . ARG A 1 96 ? 15.347 2.764 -18.009 1.00 61.41 96 ARG A O 1
ATOM 780 N N . GLU A 1 97 ? 14.409 2.430 -15.995 1.00 70.19 97 GLU A N 1
ATOM 781 C CA . GLU A 1 97 ? 15.648 2.636 -15.226 1.00 70.19 97 GLU A CA 1
ATOM 782 C C . GLU A 1 97 ? 16.697 1.555 -15.549 1.00 70.19 97 GLU A C 1
ATOM 784 O O . GLU A 1 97 ? 17.899 1.778 -15.432 1.00 70.19 97 GLU A O 1
ATOM 789 N N . LEU A 1 98 ? 16.247 0.380 -16.003 1.00 76.06 98 LEU A N 1
ATOM 790 C CA . LEU A 1 98 ? 17.109 -0.719 -16.421 1.00 76.06 98 LEU A CA 1
ATOM 791 C C . LEU A 1 98 ? 17.494 -0.606 -17.902 1.00 76.06 98 LEU A C 1
ATOM 793 O O . LEU A 1 98 ? 16.641 -0.589 -18.795 1.00 76.06 98 LEU A O 1
ATOM 797 N N . ARG A 1 99 ? 18.804 -0.621 -18.162 1.00 80.75 99 ARG A N 1
ATOM 798 C CA . ARG A 1 99 ? 19.377 -0.744 -19.505 1.00 80.75 99 ARG A CA 1
ATOM 799 C C . ARG A 1 99 ? 19.383 -2.212 -19.934 1.00 80.75 99 ARG A C 1
ATOM 801 O O . ARG A 1 99 ? 20.195 -3.000 -19.462 1.00 80.75 99 ARG A O 1
ATOM 808 N N . PHE A 1 100 ? 18.516 -2.570 -20.875 1.00 75.94 100 PHE A N 1
ATOM 809 C CA . PHE A 1 100 ? 18.509 -3.893 -21.508 1.00 75.94 100 PHE A CA 1
ATOM 810 C C . PHE A 1 100 ? 19.347 -3.870 -22.790 1.00 75.94 100 PHE A C 1
ATOM 812 O O . PHE A 1 100 ? 18.807 -3.804 -23.892 1.00 75.94 100 PHE A O 1
ATOM 819 N N . SER A 1 101 ? 20.672 -3.861 -22.652 1.00 83.31 101 SER A N 1
ATOM 820 C CA . SER A 1 101 ? 21.596 -3.894 -23.789 1.00 83.31 101 SER A CA 1
ATOM 821 C C . SER A 1 101 ? 22.780 -4.807 -23.485 1.00 83.31 101 SER A C 1
ATOM 823 O O . SER A 1 101 ? 23.268 -4.833 -22.358 1.00 83.31 101 SER A O 1
ATOM 825 N N . TYR A 1 102 ? 23.222 -5.545 -24.504 1.00 84.62 102 TYR A N 1
ATOM 826 C CA . TYR A 1 102 ? 24.470 -6.310 -24.477 1.00 84.62 102 TYR A CA 1
ATOM 827 C C . TYR A 1 102 ? 25.692 -5.436 -24.787 1.00 84.62 102 TYR A C 1
ATOM 829 O O . TYR A 1 102 ? 26.823 -5.892 -24.634 1.00 84.62 102 TYR A O 1
ATOM 837 N N . ASP A 1 103 ? 25.474 -4.192 -25.220 1.00 86.75 103 ASP A N 1
ATOM 838 C CA . ASP A 1 103 ? 26.548 -3.253 -25.496 1.00 86.75 103 ASP A CA 1
ATOM 839 C C . ASP A 1 103 ? 27.075 -2.637 -24.204 1.00 86.75 103 ASP A C 1
ATOM 841 O O . ASP A 1 103 ? 26.311 -2.242 -23.315 1.00 86.75 103 ASP A O 1
ATOM 845 N N . ILE A 1 104 ? 28.389 -2.440 -24.206 1.00 86.12 104 ILE A N 1
ATOM 846 C CA . ILE A 1 104 ? 29.173 -1.662 -23.244 1.00 86.12 104 ILE A CA 1
ATOM 847 C C . ILE A 1 104 ? 28.484 -0.323 -22.934 1.00 86.12 104 ILE A C 1
ATOM 849 O O . ILE A 1 104 ? 27.920 0.313 -23.839 1.00 86.12 104 ILE A O 1
ATOM 853 N N . CYS A 1 105 ? 28.483 0.103 -21.665 1.00 85.69 105 CYS A N 1
ATOM 854 C CA . CYS A 1 105 ? 27.803 1.340 -21.279 1.00 85.69 105 CYS A CA 1
ATOM 855 C C . CYS A 1 105 ? 28.432 2.561 -21.972 1.00 85.69 105 CYS A C 1
ATOM 857 O O . CYS A 1 105 ? 29.568 2.510 -22.437 1.00 85.69 105 CYS A O 1
ATOM 859 N N . ASP A 1 106 ? 27.687 3.655 -22.124 1.00 86.19 106 ASP A N 1
ATOM 860 C CA . ASP A 1 106 ? 28.188 4.784 -22.924 1.00 86.19 106 ASP A CA 1
ATOM 861 C C . ASP A 1 106 ? 29.381 5.488 -22.253 1.00 86.19 106 ASP A C 1
ATOM 863 O O . ASP A 1 106 ? 30.259 5.997 -22.946 1.00 86.19 106 ASP A O 1
ATOM 867 N N . GLU A 1 107 ? 29.471 5.409 -20.922 1.00 87.25 107 GLU A N 1
ATOM 868 C CA . GLU A 1 107 ? 30.655 5.813 -20.157 1.00 87.25 107 GLU A CA 1
ATOM 869 C C . GLU A 1 107 ? 31.879 4.965 -20.534 1.00 87.25 107 GLU A C 1
ATOM 871 O O . GLU A 1 107 ? 32.910 5.513 -20.913 1.00 87.25 107 GLU A O 1
ATOM 876 N N . GLU A 1 108 ? 31.759 3.635 -20.536 1.00 87.69 108 GLU A N 1
ATOM 877 C CA . GLU A 1 108 ? 32.847 2.733 -20.936 1.00 87.69 108 GLU A CA 1
ATOM 878 C C . GLU A 1 108 ? 33.206 2.865 -22.425 1.00 87.69 108 GLU A C 1
ATOM 880 O O . GLU A 1 108 ? 34.382 2.797 -22.781 1.00 87.69 108 GLU A O 1
ATOM 885 N N . LYS A 1 109 ? 32.231 3.110 -23.315 1.00 87.62 109 LYS A N 1
ATOM 886 C CA . LYS A 1 109 ? 32.518 3.399 -24.730 1.00 87.62 109 LYS A CA 1
ATOM 887 C C . LYS A 1 109 ? 33.425 4.616 -24.844 1.00 87.62 109 LYS A C 1
ATOM 889 O O . LYS A 1 109 ? 34.419 4.544 -25.560 1.00 87.62 109 LYS A O 1
ATOM 894 N N . ASN A 1 110 ? 33.096 5.708 -24.152 1.00 87.56 110 ASN A N 1
ATOM 895 C CA . ASN A 1 110 ? 33.894 6.932 -24.192 1.00 87.56 110 ASN A CA 1
ATOM 896 C C . ASN A 1 110 ? 35.327 6.692 -23.709 1.00 87.56 110 ASN A C 1
ATOM 898 O O . ASN A 1 110 ? 36.251 7.149 -24.375 1.00 87.56 110 ASN A O 1
ATOM 902 N N . LEU A 1 111 ? 35.519 5.894 -22.654 1.00 87.06 111 LEU A N 1
ATOM 903 C CA . LEU A 1 111 ? 36.858 5.514 -22.188 1.00 87.06 111 LEU A CA 1
ATOM 904 C C . LEU A 1 111 ? 37.656 4.774 -23.273 1.00 87.06 111 LEU A C 1
ATOM 906 O O . LEU A 1 111 ? 38.776 5.167 -23.590 1.00 87.06 111 LEU A O 1
ATOM 910 N N . VAL A 1 112 ? 37.063 3.769 -23.926 1.00 83.75 112 VAL A N 1
ATOM 911 C CA . VAL A 1 112 ? 37.729 3.028 -25.017 1.00 83.75 112 VAL A CA 1
ATOM 912 C C . VAL A 1 112 ? 38.059 3.940 -26.205 1.00 83.75 112 VAL A C 1
ATOM 914 O O . VAL A 1 112 ? 39.100 3.784 -26.849 1.00 83.75 112 VAL A O 1
ATOM 917 N N . TRP A 1 113 ? 37.179 4.891 -26.533 1.00 76.69 113 TRP A N 1
ATOM 918 C CA . TRP A 1 113 ? 37.444 5.878 -27.582 1.00 76.69 113 TRP A CA 1
ATOM 919 C C . TRP A 1 113 ? 38.618 6.790 -27.216 1.00 76.69 113 TRP A C 1
ATOM 921 O O . TRP A 1 113 ? 39.473 7.025 -28.071 1.00 76.69 113 TRP A O 1
ATOM 931 N N . GLU A 1 114 ? 38.678 7.285 -25.980 1.00 84.88 114 GLU A N 1
ATOM 932 C CA . GLU A 1 114 ? 39.758 8.146 -25.491 1.00 84.88 114 GLU A CA 1
ATOM 933 C C . GLU A 1 114 ? 41.106 7.421 -25.481 1.00 84.88 114 GLU A C 1
ATOM 935 O O . GLU A 1 114 ? 42.081 7.954 -26.015 1.00 84.88 114 GLU A O 1
ATOM 940 N N . GLU A 1 115 ? 41.155 6.190 -24.969 1.00 83.81 115 GLU A N 1
ATOM 941 C CA . GLU A 1 115 ? 42.363 5.357 -24.971 1.00 83.81 115 GLU A CA 1
ATOM 942 C C . GLU A 1 115 ? 42.899 5.156 -26.393 1.00 83.81 115 GLU A C 1
ATOM 944 O O . GLU A 1 115 ? 44.073 5.422 -26.663 1.00 83.81 115 GLU A O 1
ATOM 949 N N . LYS A 1 116 ? 42.024 4.803 -27.345 1.00 79.19 116 LYS A N 1
ATOM 950 C CA . LYS A 1 116 ? 42.409 4.665 -28.758 1.00 79.19 116 LYS A CA 1
ATOM 951 C C . LYS A 1 116 ? 42.935 5.967 -29.358 1.00 79.19 116 LYS A C 1
ATOM 953 O O . LYS A 1 116 ? 43.891 5.939 -30.129 1.00 79.19 116 LYS A O 1
ATOM 958 N N . HIS A 1 117 ? 42.332 7.112 -29.036 1.00 75.62 117 HIS A N 1
ATOM 959 C CA . HIS A 1 117 ? 42.789 8.407 -29.551 1.00 75.62 117 HIS A CA 1
ATOM 960 C C . HIS A 1 117 ? 44.134 8.830 -28.952 1.00 75.62 117 HIS A C 1
ATOM 962 O O . HIS A 1 117 ? 44.943 9.438 -29.655 1.00 75.62 117 HIS A O 1
ATOM 968 N N . GLN A 1 118 ? 44.402 8.499 -27.687 1.00 69.88 118 GLN A N 1
ATOM 969 C CA . GLN A 1 118 ? 45.716 8.723 -27.089 1.00 69.88 118 GLN A CA 1
ATOM 970 C C . GLN A 1 118 ? 46.785 7.833 -27.719 1.00 69.88 118 GLN A C 1
ATOM 972 O O . GLN A 1 118 ? 47.872 8.317 -28.029 1.00 69.88 118 GLN A O 1
ATOM 977 N N . GLU A 1 119 ? 46.469 6.567 -27.978 1.00 69.88 119 GLU A N 1
ATOM 978 C CA . GLU A 1 119 ? 47.398 5.626 -28.603 1.00 69.88 119 GLU A CA 1
ATOM 979 C C . GLU A 1 119 ? 47.749 6.032 -30.043 1.00 69.88 119 GLU A C 1
ATOM 981 O O . GLU A 1 119 ? 48.916 6.001 -30.428 1.00 69.88 119 GLU A O 1
ATOM 986 N N . ILE A 1 120 ? 46.767 6.509 -30.818 1.00 68.94 120 ILE A N 1
ATOM 987 C CA . ILE A 1 120 ? 46.996 7.065 -32.163 1.00 68.94 120 ILE A CA 1
ATOM 988 C C . ILE A 1 120 ? 47.853 8.336 -32.102 1.00 68.94 120 ILE A C 1
ATOM 990 O O . ILE A 1 120 ? 48.698 8.540 -32.963 1.00 68.94 120 ILE A O 1
ATOM 994 N N . ARG A 1 121 ? 47.661 9.193 -31.093 1.00 61.88 121 ARG A N 1
ATOM 995 C CA . ARG A 1 121 ? 48.418 10.447 -30.940 1.00 61.88 121 ARG A CA 1
ATOM 996 C C . ARG A 1 121 ? 49.876 10.230 -30.516 1.00 61.88 121 ARG A C 1
ATOM 998 O O . ARG A 1 121 ? 50.697 11.116 -30.734 1.00 61.88 121 ARG A O 1
ATOM 1005 N N . MET A 1 122 ? 50.188 9.097 -29.890 1.00 60.06 122 MET A N 1
ATOM 1006 C CA . MET A 1 122 ? 51.548 8.736 -29.466 1.00 60.06 122 MET A CA 1
ATOM 1007 C C . MET A 1 122 ? 52.361 8.005 -30.546 1.00 60.06 122 MET A C 1
ATOM 1009 O O . MET A 1 122 ? 53.510 7.641 -30.289 1.00 60.06 122 MET A O 1
ATOM 1013 N N . ARG A 1 123 ? 51.783 7.782 -31.728 1.00 52.19 123 ARG A N 1
ATOM 1014 C CA . ARG A 1 123 ? 52.381 7.032 -32.834 1.00 52.19 123 ARG A CA 1
ATOM 1015 C C . ARG A 1 123 ? 52.706 7.942 -34.011 1.00 52.19 123 ARG A C 1
ATOM 1017 O O . ARG A 1 123 ? 53.726 7.655 -34.672 1.00 52.19 123 ARG A O 1
#

Foldseek 3Di:
DKAWPQFPCGDDDFDDDPPDPDDDRVDDDDTDHDLVDFTKIKDWDWDDDPDPTDTQFIDIDGPNPDDAQDKDWDWDDRDPPDIDIDIDHHYDDPDPPDDPDPDDDPVVVVVVVVVVVVVVVVD

Sequence (123 aa):
MLRVRSSPNAKQRTTTKGDDVNPRWNETFKFYLNPEKKNILELVMMDKDVGLDDTVGREEIDIDGLPVKKKLMKKFFLNKTTSLKISLLVTSDETRELRFSYDICDEEKNLVWEEKHQEIRMR

Organism: Paramuricea clavata (NCBI:txid317549)

pLDDT: mean 85.09, std 9.61, range [52.19, 95.0]

Secondary structure (DSSP, 8-state):
-EEETTSTT-EE-PPP--S-SS------------TTS--EEEEEEE---SSS--EEEEEEEESTTSPBT--EEEEEESSSS-EEEEEE-B-------S---SS--HHHHHHHHHHHHHHHHT-

InterPro domains:
  IPR000008 C2 domain [PF00168] (7-71)
  IPR000008 C2 domain [PS50004] (1-76)
  IPR035892 C2 domain superfamily [G3DSA:2.60.40.150] (1-93)
  IPR035892 C2 domain superfamily [SSF49562] (7-89)